Protein AF-A0A3E0KCK8-F1 (afdb_monomer)

Sequence (89 aa):
ADGDAAADAGAASGRDAWTGALRSLPGVHDVVAGFDEDETVVYTNDFEETIDALLKAGKAGRIRYRSLRVEASNLEDVFLTLTGRRLRE

Solvent-accessible surface area (backbone atoms only — not comparable to full-atom values): 5699 Å² total; per-residue (Å²): 143,85,87,71,83,74,64,57,70,59,50,51,63,51,47,55,57,51,51,53,54,52,54,69,33,56,39,42,72,45,70,44,78,39,94,48,96,90,38,71,43,74,41,61,86,33,65,70,54,28,51,53,40,49,54,50,37,37,75,70,69,76,40,84,80,89,76,87,86,89,76,81,89,48,73,65,56,56,45,29,75,75,64,79,49,79,90,80,134

Foldseek 3Di:
DDDDPPPVVVLVVVVVVVLVVLCPAPQFPHWDADPDSPDIDTDGPDPVRSVVRVVVCVVVVVDPDPDDDDDDDDPQNVVCVVPVDGDDD

Radius of gyration: 15.23 Å; Cα contacts (8 Å, |Δi|>4): 61; chains: 1; bounding box: 46×32×33 Å

Secondary structure (DSSP, 8-state):
---STTSHHHHHHHHHHHHHHHHTSTTEEEEEE-SSTT-EEEEES-HHHHHHHHHHHHHTTS---S-----PPPHHHHHHHHHS-----

pLDDT: mean 72.35, std 16.04, range [34.12, 91.62]

Nearest PDB structures (foldseek):
  2m88-ass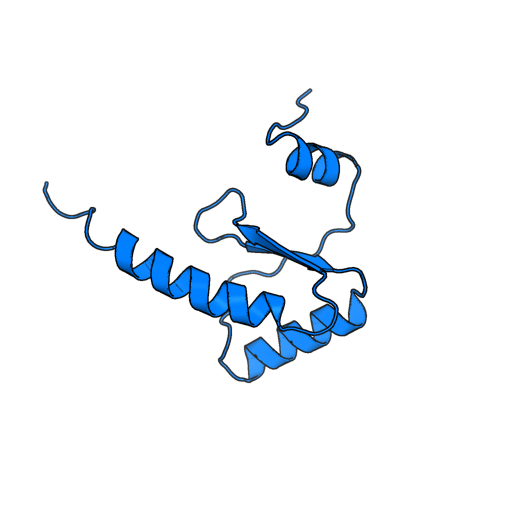embly1_A  TM=5.202E-01  e=1.985E+00  Saccharomyces cerevisiae

Structure (mmCIF, N/CA/C/O backbone):
data_AF-A0A3E0KCK8-F1
#
_entry.id   AF-A0A3E0KCK8-F1
#
loop_
_atom_site.group_PDB
_atom_site.id
_atom_site.type_symbol
_atom_site.label_atom_id
_atom_site.label_alt_id
_atom_site.label_comp_id
_atom_site.label_asym_id
_atom_site.label_entity_id
_atom_site.label_seq_id
_atom_site.pdbx_PDB_ins_code
_atom_site.Cartn_x
_atom_site.Cartn_y
_atom_site.Cartn_z
_atom_site.occupancy
_atom_site.B_iso_or_equiv
_atom_site.auth_seq_id
_atom_site.auth_comp_id
_atom_site.auth_asym_id
_atom_site.auth_atom_id
_atom_site.pdbx_PDB_model_num
ATOM 1 N N . ALA A 1 1 ? 37.107 -10.175 8.124 1.00 39.69 1 ALA A N 1
ATOM 2 C CA . ALA A 1 1 ? 35.830 -9.468 8.298 1.00 39.69 1 ALA A CA 1
ATOM 3 C C . ALA A 1 1 ? 34.805 -10.286 7.535 1.00 39.69 1 ALA A C 1
ATOM 5 O O . ALA A 1 1 ? 34.653 -10.096 6.341 1.00 39.69 1 ALA A O 1
ATOM 6 N N . ASP A 1 2 ? 34.249 -11.288 8.210 1.00 43.41 2 ASP A N 1
ATOM 7 C CA . ASP A 1 2 ? 33.248 -12.222 7.692 1.00 43.41 2 ASP A CA 1
ATOM 8 C C . ASP A 1 2 ? 32.037 -12.05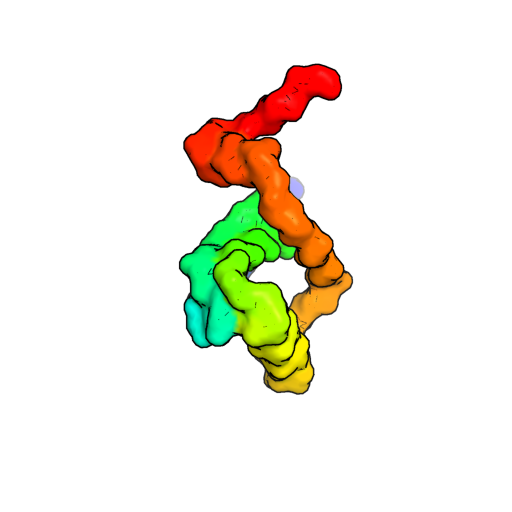9 8.602 1.00 43.41 2 ASP A C 1
ATOM 10 O O . ASP A 1 2 ? 32.111 -12.394 9.784 1.00 43.41 2 ASP A O 1
ATOM 14 N N . GLY A 1 3 ? 30.970 -11.448 8.100 1.00 43.97 3 GLY A N 1
ATOM 15 C CA . GLY A 1 3 ? 29.793 -11.178 8.920 1.00 43.97 3 GLY A CA 1
ATOM 16 C C . GLY A 1 3 ? 28.852 -10.156 8.308 1.00 43.97 3 GLY A C 1
ATOM 17 O O . GLY A 1 3 ? 28.593 -9.149 8.950 1.00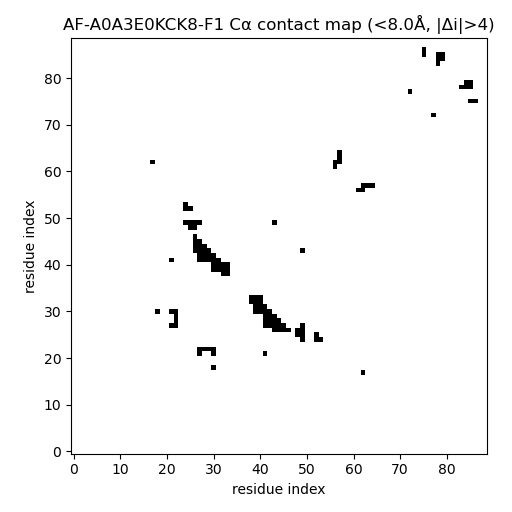 43.97 3 GLY A O 1
ATOM 18 N N . ASP A 1 4 ? 28.370 -10.401 7.086 1.00 44.59 4 ASP A N 1
ATOM 19 C CA . ASP A 1 4 ? 27.260 -9.604 6.524 1.00 44.59 4 ASP A CA 1
ATOM 20 C C . ASP A 1 4 ? 26.294 -10.394 5.613 1.00 44.59 4 ASP A C 1
ATOM 22 O O . ASP A 1 4 ? 25.201 -9.946 5.304 1.00 44.59 4 ASP A O 1
ATOM 26 N N . ALA A 1 5 ? 26.612 -11.638 5.235 1.00 42.50 5 ALA A N 1
ATOM 27 C CA . ALA A 1 5 ? 25.764 -12.408 4.313 1.00 42.50 5 ALA A CA 1
ATOM 28 C C . ALA A 1 5 ? 24.536 -13.090 4.965 1.00 42.50 5 ALA A C 1
ATOM 30 O O . ALA A 1 5 ? 23.719 -13.680 4.264 1.00 42.50 5 ALA A O 1
ATOM 31 N N . ALA A 1 6 ? 24.397 -13.057 6.298 1.00 38.25 6 ALA A N 1
ATOM 32 C CA . ALA A 1 6 ? 23.342 -13.792 7.012 1.00 38.25 6 ALA A CA 1
ATOM 33 C C . ALA A 1 6 ? 22.085 -12.958 7.336 1.00 38.25 6 ALA A C 1
ATOM 35 O O . ALA A 1 6 ? 21.042 -13.540 7.632 1.00 38.25 6 ALA A O 1
ATOM 36 N N . ALA A 1 7 ? 22.155 -11.621 7.282 1.00 45.66 7 ALA A N 1
ATOM 37 C CA . ALA A 1 7 ? 21.019 -10.745 7.600 1.00 45.66 7 ALA A CA 1
ATOM 38 C C . ALA A 1 7 ? 20.008 -10.615 6.440 1.00 45.66 7 ALA A C 1
ATOM 40 O O . ALA A 1 7 ? 18.821 -10.382 6.673 1.00 45.66 7 ALA A O 1
ATOM 41 N N . ASP A 1 8 ? 20.458 -10.840 5.204 1.00 42.59 8 ASP A N 1
ATOM 42 C CA . ASP A 1 8 ? 19.695 -10.552 3.984 1.00 42.59 8 ASP A CA 1
ATOM 43 C C . ASP A 1 8 ? 18.558 -11.560 3.711 1.00 42.59 8 ASP A C 1
ATOM 45 O O . ASP A 1 8 ? 17.425 -11.199 3.382 1.00 42.59 8 ASP A O 1
ATOM 49 N N . ALA A 1 9 ? 18.804 -12.848 3.976 1.00 43.38 9 ALA A N 1
ATOM 50 C CA . ALA A 1 9 ? 17.828 -13.915 3.729 1.00 43.38 9 ALA A CA 1
ATOM 51 C C . ALA A 1 9 ? 16.591 -13.845 4.653 1.00 43.38 9 ALA A C 1
ATOM 53 O O . ALA A 1 9 ? 15.500 -14.273 4.271 1.00 43.38 9 ALA A O 1
ATOM 54 N N . GLY A 1 10 ? 16.740 -13.284 5.861 1.00 34.12 10 GLY A N 1
ATOM 55 C CA . GLY A 1 10 ? 15.632 -13.075 6.802 1.00 34.12 10 GLY A CA 1
ATOM 56 C C . GLY A 1 10 ? 14.750 -11.874 6.443 1.00 34.12 10 GLY A C 1
ATOM 57 O O . GLY A 1 10 ? 13.537 -11.914 6.656 1.00 34.12 10 GLY A O 1
ATOM 58 N N . ALA A 1 11 ? 15.337 -10.830 5.848 1.00 47.59 11 ALA A N 1
ATOM 59 C CA . ALA A 1 11 ? 14.625 -9.628 5.417 1.00 47.59 11 ALA A CA 1
ATOM 60 C C . ALA A 1 11 ? 13.742 -9.885 4.186 1.00 47.59 11 ALA A C 1
ATOM 62 O O . ALA A 1 11 ? 12.634 -9.356 4.111 1.00 47.59 11 ALA A O 1
ATOM 63 N N . ALA A 1 12 ? 14.182 -10.738 3.255 1.00 49.50 12 ALA A N 1
ATOM 64 C CA . ALA A 1 12 ? 13.389 -11.136 2.088 1.00 49.50 12 ALA A CA 1
ATOM 65 C C . ALA A 1 12 ? 12.095 -11.880 2.479 1.00 49.50 12 ALA A C 1
ATOM 67 O O . ALA A 1 12 ? 11.009 -11.481 2.066 1.00 49.50 12 ALA A O 1
ATOM 68 N N . SER A 1 13 ? 12.179 -12.878 3.372 1.00 52.25 13 SER A N 1
ATOM 69 C CA . SER A 1 13 ? 10.991 -13.616 3.841 1.00 52.25 13 SER A CA 1
ATOM 70 C C . SER A 1 13 ? 10.031 -12.745 4.658 1.00 52.25 13 SER A C 1
ATOM 72 O O . SER A 1 13 ? 8.824 -12.995 4.655 1.00 52.25 13 SER A O 1
ATOM 74 N N . GLY A 1 14 ? 10.560 -11.748 5.375 1.00 58.84 14 GLY A N 1
ATOM 75 C CA . GLY A 1 14 ? 9.755 -10.740 6.054 1.00 58.84 14 GLY A CA 1
ATOM 76 C C . GLY A 1 14 ? 9.025 -9.849 5.053 1.00 58.84 14 GLY A C 1
ATOM 77 O O . GLY A 1 14 ? 7.809 -9.716 5.162 1.00 58.84 14 GLY A O 1
ATOM 78 N N . ARG A 1 15 ? 9.755 -9.301 4.067 1.00 63.88 15 ARG A N 1
ATOM 79 C CA . ARG A 1 15 ? 9.233 -8.446 2.985 1.00 63.88 15 ARG A CA 1
ATOM 80 C C . ARG A 1 15 ? 8.052 -9.064 2.264 1.00 63.88 15 ARG A C 1
ATOM 82 O O . ARG A 1 15 ? 6.968 -8.490 2.313 1.00 63.88 15 ARG A O 1
ATOM 89 N N . ASP A 1 16 ? 8.206 -10.270 1.738 1.00 66.94 16 ASP A N 1
ATOM 90 C CA . ASP A 1 16 ? 7.150 -10.925 0.962 1.00 66.94 16 ASP A CA 1
ATOM 91 C C . ASP A 1 16 ? 5.845 -11.102 1.761 1.00 66.94 16 ASP A C 1
ATOM 93 O O . ASP A 1 16 ? 4.742 -10.911 1.237 1.00 66.94 16 ASP A O 1
ATOM 97 N N . ALA A 1 17 ? 5.959 -11.409 3.059 1.00 68.81 17 ALA A N 1
ATOM 98 C CA . ALA A 1 17 ? 4.812 -11.631 3.932 1.00 68.81 17 ALA A CA 1
ATOM 99 C C . ALA A 1 17 ? 3.981 -10.355 4.160 1.00 68.81 17 ALA A C 1
ATOM 101 O O . ALA A 1 17 ? 2.748 -10.411 4.128 1.00 68.81 17 ALA A O 1
ATOM 102 N N . TRP A 1 18 ? 4.619 -9.196 4.361 1.00 74.06 18 TRP A N 1
ATOM 103 C CA . TRP A 1 18 ? 3.879 -7.940 4.518 1.00 74.06 18 TRP A CA 1
ATOM 104 C C . TRP A 1 18 ? 3.544 -7.270 3.183 1.00 74.06 18 TRP A C 1
ATOM 106 O O . TRP A 1 18 ? 2.518 -6.597 3.112 1.00 74.06 18 TRP A O 1
ATOM 116 N N . THR A 1 19 ? 4.297 -7.521 2.106 1.00 79.62 19 THR A N 1
ATOM 117 C CA . THR A 1 19 ? 3.896 -7.155 0.737 1.00 79.62 19 THR A CA 1
ATOM 118 C C . THR A 1 19 ? 2.569 -7.819 0.370 1.00 79.62 19 THR A C 1
ATOM 120 O O . THR A 1 19 ? 1.664 -7.150 -0.130 1.00 79.62 19 THR A O 1
ATOM 123 N N . GLY A 1 20 ? 2.399 -9.107 0.686 1.00 80.69 20 GLY A N 1
ATOM 124 C CA . GLY A 1 20 ? 1.116 -9.800 0.533 1.00 80.69 20 GLY A CA 1
ATOM 125 C C . GLY A 1 20 ? 0.003 -9.175 1.380 1.00 80.69 20 GLY A C 1
ATOM 126 O O . GLY A 1 20 ? -1.111 -8.977 0.896 1.00 80.69 20 GLY A O 1
ATOM 127 N N . ALA A 1 21 ? 0.312 -8.791 2.623 1.00 81.44 21 ALA A N 1
ATOM 128 C CA . ALA A 1 21 ? -0.650 -8.121 3.495 1.00 81.44 21 ALA A CA 1
ATOM 129 C C . ALA A 1 21 ? -1.076 -6.747 2.945 1.00 81.44 21 ALA A C 1
ATOM 131 O O . ALA A 1 21 ? -2.263 -6.432 2.972 1.00 81.44 21 ALA A O 1
ATOM 132 N N . LEU A 1 22 ? -0.147 -5.962 2.392 1.00 85.06 22 LEU A N 1
ATOM 133 C CA . LEU A 1 22 ? -0.436 -4.671 1.762 1.00 85.06 22 LEU A CA 1
ATOM 134 C C . LEU A 1 22 ? -1.293 -4.823 0.507 1.00 85.06 22 LEU A C 1
ATOM 136 O O . LEU A 1 22 ? -2.265 -4.093 0.354 1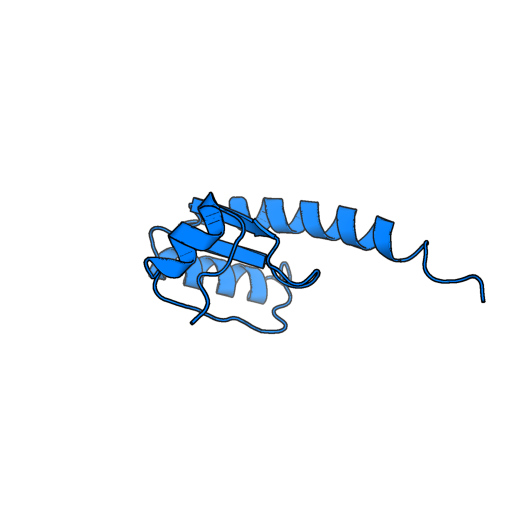.00 85.06 22 LEU A O 1
ATOM 140 N N . ARG A 1 23 ? -0.990 -5.809 -0.349 1.00 86.56 23 ARG A N 1
ATOM 141 C CA . ARG A 1 23 ? -1.798 -6.120 -1.543 1.00 86.56 23 ARG A CA 1
ATOM 142 C C . ARG A 1 23 ? -3.232 -6.522 -1.199 1.00 86.56 23 ARG A C 1
ATOM 144 O O . ARG A 1 23 ? -4.118 -6.375 -2.028 1.00 86.56 23 ARG A O 1
ATOM 151 N N . SER A 1 24 ? -3.460 -7.045 0.006 1.00 86.12 24 SER A N 1
ATOM 152 C CA . SER A 1 24 ? -4.795 -7.421 0.481 1.00 86.12 24 SER A CA 1
ATOM 153 C C . SER A 1 24 ? -5.608 -6.255 1.059 1.00 86.12 24 SER A C 1
ATOM 155 O O . SER A 1 24 ? -6.774 -6.450 1.405 1.00 86.12 24 SER A O 1
ATOM 157 N N . LEU A 1 25 ? -5.011 -5.065 1.209 1.00 86.19 25 LEU A N 1
ATOM 158 C CA . LEU A 1 25 ? -5.713 -3.915 1.769 1.00 86.19 25 LEU A CA 1
ATOM 159 C C . LEU A 1 25 ? -6.701 -3.323 0.748 1.00 86.19 25 LEU A C 1
ATOM 161 O O . LEU A 1 25 ? -6.372 -3.207 -0.432 1.00 86.19 25 LEU A O 1
ATOM 165 N N . PRO A 1 26 ? -7.898 -2.913 1.199 1.00 85.31 26 PRO A N 1
ATOM 166 C CA . PRO A 1 26 ? -8.853 -2.199 0.361 1.00 85.31 26 PRO A CA 1
ATOM 167 C C . PRO A 1 26 ? -8.241 -0.950 -0.291 1.00 85.31 26 PRO A C 1
ATOM 169 O O . PRO A 1 26 ? -7.414 -0.271 0.319 1.00 85.31 26 PRO A O 1
ATOM 172 N N . GLY A 1 27 ? -8.617 -0.688 -1.544 1.00 84.12 27 GLY A N 1
ATOM 173 C CA . GLY A 1 27 ? -8.107 0.419 -2.359 1.00 84.12 27 GLY A CA 1
ATOM 174 C C . GLY A 1 27 ? -6.691 0.236 -2.932 1.00 84.12 27 GLY A C 1
ATOM 175 O O . GLY A 1 27 ? -6.312 0.975 -3.844 1.00 84.12 27 GLY A O 1
ATOM 176 N N . VAL A 1 28 ? -5.921 -0.765 -2.484 1.00 89.00 28 VAL A N 1
ATOM 177 C CA . VAL A 1 28 ? -4.581 -1.044 -3.024 1.00 89.00 28 VAL A CA 1
ATOM 178 C C . VAL A 1 28 ? -4.679 -1.701 -4.398 1.00 89.00 28 VAL A C 1
ATOM 180 O O . VAL A 1 28 ? -5.220 -2.791 -4.560 1.00 89.00 28 VAL A O 1
ATOM 183 N N . HIS A 1 29 ? -4.116 -1.026 -5.395 1.00 85.88 29 HIS A N 1
ATOM 184 C CA . HIS A 1 29 ? -4.031 -1.495 -6.773 1.00 85.88 29 HIS A CA 1
ATOM 185 C C . HIS A 1 29 ? -2.743 -2.286 -7.021 1.00 85.88 29 HIS A C 1
ATOM 187 O O . HIS A 1 29 ? -2.774 -3.335 -7.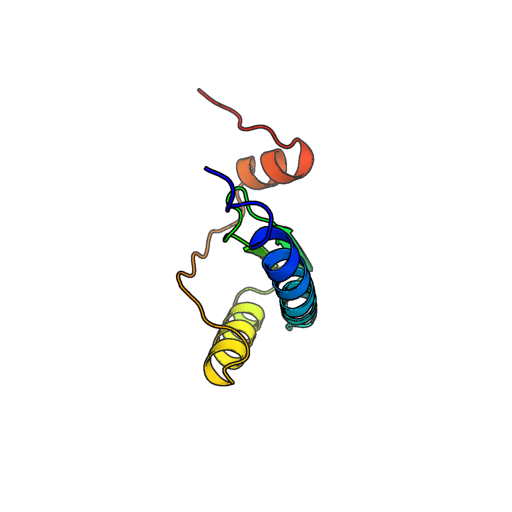662 1.00 85.88 29 HIS A O 1
ATOM 193 N N . ASP A 1 30 ? -1.607 -1.803 -6.511 1.00 85.44 30 ASP A N 1
ATOM 194 C CA . ASP A 1 30 ? -0.326 -2.490 -6.663 1.00 85.44 30 ASP A CA 1
ATOM 195 C C . ASP A 1 30 ? 0.643 -2.161 -5.522 1.00 85.44 30 ASP A C 1
ATOM 197 O O . ASP A 1 30 ? 0.502 -1.149 -4.836 1.00 85.44 30 ASP A O 1
ATOM 201 N N . VAL A 1 31 ? 1.624 -3.037 -5.308 1.00 88.25 31 VAL A N 1
ATOM 202 C CA . VAL A 1 31 ? 2.660 -2.881 -4.280 1.00 88.25 31 VAL A CA 1
ATOM 203 C C . VAL A 1 31 ? 4.003 -3.275 -4.867 1.00 88.25 31 VAL A C 1
ATOM 205 O O . VAL A 1 31 ? 4.215 -4.441 -5.207 1.00 88.25 31 VAL A O 1
ATOM 208 N N . VAL A 1 32 ? 4.926 -2.327 -4.952 1.00 84.50 32 VAL A N 1
ATOM 209 C CA . VAL A 1 32 ? 6.267 -2.553 -5.498 1.00 84.50 32 VAL A CA 1
ATOM 210 C C . VAL A 1 32 ? 7.327 -2.214 -4.459 1.00 84.50 32 VAL A C 1
ATOM 212 O O . VAL A 1 32 ? 7.108 -1.381 -3.575 1.00 84.50 32 VAL A O 1
ATOM 215 N N . ALA A 1 33 ? 8.482 -2.871 -4.559 1.00 80.69 33 ALA A N 1
ATOM 216 C CA . ALA A 1 33 ? 9.655 -2.448 -3.808 1.00 80.69 33 ALA A CA 1
ATOM 217 C C . ALA A 1 33 ? 10.035 -1.025 -4.244 1.00 80.69 33 ALA A C 1
ATOM 219 O O . ALA A 1 33 ? 9.996 -0.713 -5.437 1.00 80.69 33 ALA A O 1
ATOM 220 N N . GLY A 1 34 ? 10.345 -0.168 -3.272 1.00 74.94 34 GLY A N 1
ATOM 221 C CA . GLY A 1 34 ? 10.889 1.157 -3.542 1.00 74.94 34 GLY A CA 1
ATOM 222 C C . GLY A 1 34 ? 12.326 1.080 -4.050 1.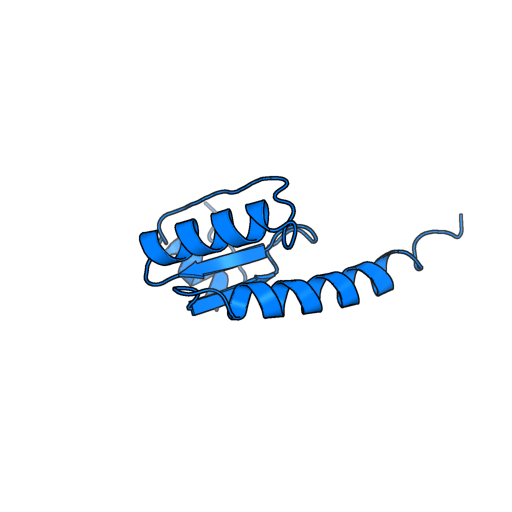00 74.94 34 GLY A C 1
ATOM 223 O O . GLY A 1 34 ? 12.861 0.001 -4.313 1.00 74.94 34 GLY A O 1
ATOM 224 N N . PHE A 1 35 ? 12.957 2.241 -4.203 1.00 68.12 35 PHE A N 1
ATOM 225 C CA . PHE A 1 35 ? 14.352 2.291 -4.650 1.00 68.12 35 PHE A CA 1
ATOM 226 C C . PHE A 1 35 ? 15.319 1.892 -3.534 1.00 68.12 35 PHE A C 1
ATOM 228 O O . PHE A 1 35 ? 16.370 1.317 -3.815 1.00 68.12 35 PHE A O 1
ATOM 235 N N . ASP A 1 36 ? 14.941 2.177 -2.289 1.00 72.81 36 ASP A N 1
ATOM 236 C CA . ASP A 1 36 ? 15.666 1.748 -1.102 1.00 72.81 36 ASP A CA 1
ATOM 237 C C . ASP A 1 36 ? 15.139 0.392 -0.604 1.00 72.81 36 ASP A C 1
ATOM 239 O O . ASP A 1 36 ? 13.952 0.082 -0.711 1.00 72.81 36 ASP A O 1
ATOM 243 N N . GLU A 1 37 ? 16.012 -0.417 0.000 1.00 69.88 37 GLU A N 1
ATOM 244 C CA . GLU A 1 37 ? 15.676 -1.771 0.475 1.00 69.88 37 GLU A CA 1
ATOM 245 C C . GLU A 1 37 ? 14.567 -1.790 1.542 1.00 69.88 37 GLU A C 1
ATOM 247 O O . GLU A 1 37 ? 13.827 -2.771 1.664 1.00 69.88 37 GLU A O 1
ATOM 252 N N . ASP A 1 38 ? 14.423 -0.689 2.277 1.00 76.00 38 ASP A N 1
ATOM 253 C CA . ASP A 1 38 ? 13.421 -0.500 3.327 1.00 76.00 38 ASP A CA 1
ATOM 254 C C . ASP A 1 38 ? 12.175 0.264 2.844 1.00 76.00 38 ASP A C 1
ATOM 256 O O . ASP A 1 38 ? 11.281 0.568 3.640 1.00 76.00 38 ASP A O 1
ATOM 260 N N . GLU A 1 39 ? 12.108 0.613 1.558 1.00 79.94 39 GLU A N 1
ATOM 261 C CA . GLU A 1 39 ? 11.004 1.371 0.984 1.00 79.94 39 GLU A CA 1
ATOM 262 C C . GLU A 1 39 ? 10.013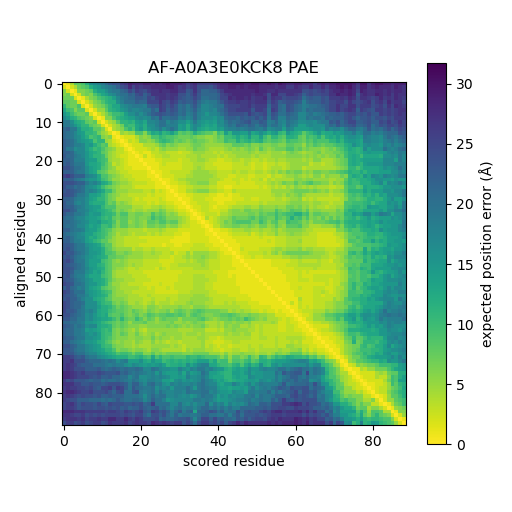 0.447 0.269 1.00 79.94 39 GLU A C 1
ATOM 264 O O . GLU A 1 39 ? 10.358 -0.531 -0.396 1.00 79.94 39 GLU A O 1
ATOM 269 N N . THR A 1 40 ? 8.726 0.749 0.402 1.00 84.62 40 THR A N 1
ATOM 270 C CA . THR A 1 40 ? 7.674 0.067 -0.351 1.00 84.62 40 THR A CA 1
ATOM 271 C C . THR A 1 40 ? 6.651 1.073 -0.810 1.00 84.62 40 THR A C 1
ATOM 273 O O . THR A 1 40 ? 6.149 1.878 -0.026 1.00 84.62 40 THR A O 1
ATOM 276 N N . VAL A 1 41 ? 6.354 1.001 -2.101 1.00 86.88 41 VAL A N 1
ATOM 277 C CA . VAL A 1 41 ? 5.444 1.906 -2.782 1.00 86.88 41 VAL A CA 1
ATOM 278 C C . VAL A 1 41 ? 4.126 1.180 -2.982 1.00 86.88 41 VAL A C 1
ATOM 280 O O . VAL A 1 41 ? 4.078 0.070 -3.513 1.00 86.88 41 VAL A O 1
ATOM 283 N N . VAL A 1 42 ? 3.052 1.818 -2.531 1.00 87.50 42 VAL A N 1
ATOM 284 C CA . VAL A 1 42 ? 1.684 1.326 -2.668 1.00 87.50 42 VAL A CA 1
ATOM 285 C C . VAL A 1 42 ? 0.962 2.236 -3.647 1.00 87.50 42 VAL A C 1
ATOM 287 O O . VAL A 1 42 ? 0.815 3.430 -3.396 1.00 87.50 42 VAL A O 1
ATOM 290 N N . TYR A 1 43 ? 0.500 1.667 -4.753 1.00 87.44 43 TYR A N 1
ATOM 291 C CA . TYR A 1 43 ? -0.368 2.351 -5.697 1.00 87.44 43 TYR A CA 1
ATOM 292 C C . TYR A 1 43 ? -1.817 2.107 -5.312 1.00 87.44 43 TYR A C 1
ATOM 294 O O . TYR A 1 43 ? -2.212 0.981 -5.004 1.00 87.44 43 TYR A O 1
ATOM 302 N N . THR A 1 44 ? -2.613 3.164 -5.354 1.00 88.38 44 THR A N 1
ATOM 303 C CA . THR A 1 44 ? -4.026 3.133 -4.999 1.00 88.38 44 THR A CA 1
ATOM 304 C C . THR A 1 44 ? -4.851 3.906 -6.014 1.00 88.38 44 THR A C 1
ATOM 306 O O . THR A 1 44 ? -4.400 4.922 -6.540 1.00 88.38 44 THR A O 1
ATOM 309 N N . ASN A 1 45 ? -6.063 3.416 -6.266 1.00 84.56 45 ASN A N 1
ATOM 310 C CA . ASN A 1 45 ? -7.081 4.128 -7.039 1.00 84.56 45 ASN A CA 1
ATOM 311 C C . ASN A 1 45 ? -8.131 4.797 -6.131 1.00 84.56 45 ASN A C 1
ATOM 313 O O . ASN A 1 45 ? -8.939 5.581 -6.622 1.00 84.56 45 ASN A O 1
ATOM 317 N N . ASP A 1 46 ? -8.113 4.496 -4.828 1.00 87.50 46 ASP A N 1
ATOM 318 C CA . ASP A 1 46 ? -8.979 5.085 -3.805 1.00 87.50 46 ASP A CA 1
ATOM 319 C C . ASP A 1 46 ? -8.140 5.444 -2.571 1.00 87.50 46 ASP A C 1
ATOM 321 O O . ASP A 1 46 ? -7.831 4.615 -1.703 1.00 87.50 46 ASP A O 1
ATOM 325 N N . PHE A 1 47 ? -7.727 6.709 -2.534 1.00 85.06 47 PHE A N 1
ATOM 326 C CA . PHE A 1 47 ? -6.853 7.239 -1.497 1.00 85.06 47 PHE A CA 1
ATOM 327 C C . PHE A 1 47 ? -7.474 7.149 -0.098 1.00 85.06 47 PHE A C 1
ATOM 329 O O . PHE A 1 47 ? -6.787 6.749 0.846 1.00 85.06 47 PHE A O 1
ATOM 336 N N . GLU A 1 48 ? -8.752 7.514 0.044 1.00 89.44 48 GLU A N 1
ATOM 337 C CA . GLU A 1 48 ? -9.411 7.567 1.351 1.00 89.44 48 GLU A CA 1
ATOM 338 C C . GLU A 1 48 ? -9.534 6.165 1.951 1.00 89.44 48 GLU A C 1
ATOM 340 O O . GLU A 1 48 ? -9.159 5.951 3.109 1.00 89.44 48 GLU A O 1
ATOM 345 N N . GLU A 1 49 ? -9.968 5.194 1.144 1.00 89.25 49 GLU A N 1
ATOM 346 C CA . GLU A 1 49 ? -10.104 3.803 1.572 1.00 89.25 49 GLU A CA 1
ATOM 347 C C . GLU A 1 49 ? -8.741 3.188 1.940 1.00 89.25 49 GLU A C 1
ATOM 349 O O . GLU A 1 49 ? -8.595 2.517 2.968 1.00 89.25 49 GLU A O 1
ATOM 354 N N . THR A 1 50 ? -7.711 3.486 1.145 1.00 89.81 50 THR A N 1
ATOM 355 C CA . THR A 1 50 ? -6.367 2.925 1.339 1.00 89.81 50 THR A CA 1
ATOM 356 C C . THR A 1 50 ? -5.697 3.457 2.599 1.00 89.81 50 THR A C 1
ATOM 358 O O . THR A 1 50 ? -5.100 2.689 3.359 1.00 89.81 50 THR A O 1
ATOM 361 N N . ILE A 1 51 ? -5.792 4.763 2.864 1.00 90.06 51 ILE A N 1
ATOM 362 C CA . ILE A 1 51 ? -5.210 5.346 4.077 1.00 90.06 51 ILE A CA 1
ATOM 363 C C . ILE A 1 51 ? -5.904 4.824 5.332 1.00 90.06 51 ILE A C 1
ATOM 365 O O . ILE A 1 51 ? -5.218 4.492 6.301 1.00 90.06 51 ILE A O 1
ATOM 369 N N . ASP A 1 52 ? -7.231 4.689 5.328 1.00 91.62 52 ASP A N 1
ATOM 370 C CA . ASP A 1 52 ? -7.949 4.111 6.467 1.00 91.62 52 ASP A CA 1
ATOM 371 C C . ASP A 1 52 ? -7.516 2.654 6.725 1.00 91.62 52 ASP A C 1
ATOM 373 O O . ASP A 1 52 ? -7.219 2.273 7.865 1.00 91.62 52 ASP A O 1
ATOM 377 N N . ALA A 1 53 ? -7.374 1.851 5.666 1.00 89.25 53 ALA A N 1
ATOM 378 C CA . ALA A 1 53 ? -6.887 0.477 5.754 1.00 89.25 53 ALA A CA 1
ATOM 379 C C . ALA A 1 53 ? -5.448 0.382 6.299 1.00 89.25 53 ALA A C 1
ATOM 381 O O . ALA A 1 53 ? -5.176 -0.435 7.187 1.00 89.25 53 ALA A O 1
ATOM 382 N N . LEU A 1 54 ? -4.539 1.243 5.830 1.00 87.88 54 LEU A N 1
ATOM 383 C CA . LEU A 1 54 ? -3.159 1.323 6.322 1.00 87.88 54 LEU A CA 1
ATOM 384 C C . LEU A 1 54 ? -3.124 1.707 7.808 1.00 87.88 54 LEU A C 1
ATOM 386 O O . LEU A 1 54 ? -2.521 1.016 8.632 1.00 87.88 54 LEU A O 1
ATOM 390 N N . LEU A 1 55 ? -3.844 2.754 8.207 1.00 89.06 55 LEU A N 1
ATOM 391 C CA . LEU A 1 55 ? -3.891 3.173 9.609 1.00 89.06 55 LEU A CA 1
ATOM 392 C C . LEU A 1 55 ? -4.449 2.070 10.522 1.00 89.06 55 LEU A C 1
ATOM 394 O O . LEU A 1 55 ? -3.9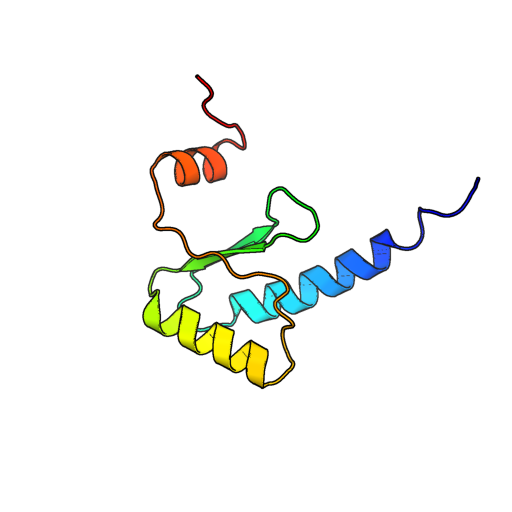31 1.857 11.624 1.00 89.06 55 LEU A O 1
ATOM 398 N N . LYS A 1 56 ? -5.465 1.326 10.069 1.00 89.50 56 LYS A N 1
ATOM 399 C CA . LYS A 1 56 ? -5.999 0.154 10.783 1.00 89.50 56 LYS A CA 1
ATOM 400 C C . LYS A 1 56 ? -4.970 -0.971 10.896 1.00 89.50 56 LYS A C 1
ATOM 402 O O . LYS A 1 56 ? -4.833 -1.547 11.977 1.00 89.50 56 LYS A O 1
ATOM 407 N N . ALA A 1 57 ? -4.219 -1.259 9.833 1.00 86.00 57 ALA A N 1
ATOM 408 C CA . ALA A 1 57 ? -3.155 -2.263 9.851 1.00 86.00 57 ALA A CA 1
ATOM 409 C C . ALA A 1 57 ? -2.032 -1.894 10.837 1.00 86.00 57 ALA A C 1
ATOM 411 O O . ALA A 1 57 ? -1.567 -2.753 11.594 1.00 86.00 57 ALA A O 1
ATOM 412 N N . GLY A 1 58 ? -1.668 -0.610 10.900 1.00 86.44 58 GLY A N 1
ATOM 413 C CA . GLY A 1 58 ? -0.733 -0.084 11.894 1.00 86.44 58 GLY A CA 1
ATOM 414 C C . GLY A 1 58 ? -1.234 -0.235 13.327 1.00 86.44 58 GLY A C 1
ATOM 415 O O . GLY A 1 58 ? -0.531 -0.765 14.186 1.00 86.44 58 GLY A O 1
ATOM 416 N N . LYS A 1 59 ? -2.485 0.166 13.588 1.00 85.06 59 LYS A N 1
ATOM 417 C CA . LYS A 1 59 ? -3.115 0.031 14.915 1.00 85.06 59 LYS A CA 1
ATOM 418 C C . LYS A 1 59 ? -3.221 -1.420 15.380 1.00 85.06 59 LYS A C 1
ATOM 420 O O . LYS A 1 59 ? -3.066 -1.687 16.566 1.00 85.06 59 LYS A O 1
ATOM 425 N N . ALA A 1 60 ? -3.459 -2.352 14.459 1.00 84.44 60 ALA A N 1
ATOM 426 C CA . ALA A 1 60 ? -3.508 -3.783 14.749 1.00 84.44 60 ALA A CA 1
ATOM 427 C C . ALA A 1 60 ? -2.121 -4.402 15.024 1.00 84.44 60 ALA A C 1
ATOM 429 O O . ALA A 1 60 ? -2.034 -5.605 15.259 1.00 84.44 60 ALA A O 1
ATOM 430 N N . GLY A 1 61 ? -1.038 -3.616 14.951 1.00 82.19 61 GLY A N 1
ATOM 431 C CA . GLY A 1 61 ? 0.334 -4.094 15.124 1.00 82.19 61 GLY A CA 1
ATOM 432 C C . GLY A 1 61 ? 0.830 -4.971 13.972 1.00 82.19 61 GLY A C 1
ATOM 433 O O . GLY A 1 61 ? 1.868 -5.611 14.101 1.00 82.19 61 GLY A O 1
ATOM 434 N N . ARG A 1 62 ? 0.096 -5.012 12.852 1.00 76.81 62 ARG A N 1
ATOM 435 C CA . ARG A 1 62 ? 0.453 -5.809 11.668 1.00 76.81 62 ARG A CA 1
ATOM 436 C C . ARG A 1 62 ? 1.536 -5.141 10.833 1.00 76.81 62 ARG A C 1
ATOM 438 O O . ARG A 1 62 ? 2.276 -5.830 10.143 1.00 76.81 62 ARG A O 1
ATOM 445 N N . ILE A 1 63 ? 1.615 -3.813 10.895 1.00 79.81 63 ILE A N 1
ATOM 446 C CA . ILE A 1 63 ? 2.607 -3.010 10.183 1.00 79.81 63 ILE A CA 1
ATOM 447 C C . ILE A 1 63 ? 3.163 -1.971 11.152 1.00 79.81 63 ILE A C 1
ATOM 449 O O . ILE A 1 63 ? 2.414 -1.327 11.885 1.00 79.81 63 ILE A O 1
ATOM 453 N N . ARG A 1 64 ? 4.484 -1.789 11.158 1.00 82.06 64 ARG A N 1
ATOM 454 C CA . ARG A 1 64 ? 5.134 -0.725 11.923 1.00 82.06 64 ARG A CA 1
ATOM 455 C C . ARG A 1 64 ? 5.694 0.311 10.961 1.00 82.06 64 ARG A C 1
ATOM 457 O O . ARG A 1 64 ? 6.737 0.094 10.357 1.00 82.06 64 ARG A O 1
ATOM 464 N N . TYR A 1 65 ? 5.004 1.438 10.834 1.00 82.19 65 TYR A N 1
ATOM 465 C CA . TYR A 1 65 ? 5.448 2.529 9.971 1.00 82.19 65 TYR A CA 1
ATOM 466 C C . TYR A 1 65 ? 6.645 3.251 10.591 1.00 82.19 65 TYR A C 1
ATOM 468 O O . TYR A 1 65 ? 6.557 3.758 11.710 1.00 82.19 65 TYR A O 1
ATOM 476 N N . ARG A 1 66 ? 7.761 3.306 9.857 1.00 83.75 66 ARG A N 1
ATOM 477 C CA . ARG A 1 66 ? 8.893 4.187 10.183 1.00 83.75 66 ARG A CA 1
ATOM 478 C C . ARG A 1 66 ? 8.650 5.599 9.652 1.00 83.75 66 ARG A C 1
ATOM 480 O O . ARG A 1 66 ? 8.891 6.575 10.353 1.00 83.75 66 ARG A O 1
ATOM 487 N N . SER A 1 67 ? 8.140 5.681 8.431 1.00 81.56 67 SER A N 1
ATOM 488 C CA . SER A 1 67 ? 7.696 6.892 7.751 1.00 81.56 67 SER A CA 1
ATOM 489 C C . SER A 1 67 ? 6.544 6.522 6.814 1.00 81.56 67 SER A C 1
ATOM 491 O O . SER A 1 67 ? 6.436 5.378 6.375 1.00 81.56 67 SER A O 1
ATOM 493 N N . LEU A 1 68 ? 5.662 7.479 6.539 1.00 84.50 68 LEU A N 1
ATOM 494 C CA . LEU A 1 68 ? 4.611 7.355 5.533 1.00 84.50 68 LEU A CA 1
ATOM 495 C C . LEU A 1 68 ? 4.618 8.643 4.714 1.00 84.50 68 LEU A C 1
ATOM 497 O O . LEU A 1 68 ? 4.512 9.731 5.283 1.00 84.50 68 LEU A O 1
ATOM 501 N N . ARG A 1 69 ? 4.766 8.517 3.397 1.00 83.94 69 ARG A N 1
ATOM 502 C CA . ARG A 1 69 ? 4.713 9.628 2.447 1.00 83.94 69 ARG A CA 1
ATOM 503 C C . ARG A 1 69 ? 3.585 9.353 1.464 1.00 83.94 69 ARG A C 1
ATOM 505 O O . ARG A 1 69 ? 3.455 8.236 0.978 1.00 83.94 69 ARG A O 1
ATOM 512 N N . VAL A 1 70 ? 2.766 10.366 1.213 1.00 84.06 70 VAL A N 1
ATOM 513 C CA . VAL A 1 70 ? 1.671 10.313 0.245 1.00 84.06 70 VAL A CA 1
ATOM 514 C C . VAL A 1 70 ? 1.964 11.352 -0.814 1.00 84.06 70 VAL A C 1
ATOM 516 O O . VAL A 1 70 ? 2.140 12.524 -0.484 1.00 84.06 70 VAL A O 1
ATOM 519 N N . GLU A 1 71 ? 1.990 10.925 -2.069 1.00 79.50 71 GLU A N 1
ATOM 520 C CA . GLU A 1 71 ? 2.201 11.808 -3.210 1.00 79.50 71 GLU A CA 1
ATOM 521 C C . GLU A 1 71 ? 1.120 11.557 -4.256 1.00 79.50 71 GLU A C 1
ATOM 523 O O . GLU A 1 71 ? 0.683 10.423 -4.454 1.00 79.50 71 GLU A O 1
ATOM 528 N N . ALA A 1 72 ? 0.664 12.624 -4.911 1.00 72.88 72 ALA A N 1
ATOM 529 C CA . ALA A 1 72 ? -0.175 12.483 -6.091 1.00 72.88 72 ALA A CA 1
ATOM 530 C C . ALA A 1 72 ? 0.697 11.966 -7.238 1.00 72.88 72 ALA A C 1
ATOM 532 O O . ALA A 1 72 ? 1.771 12.521 -7.474 1.00 72.88 72 ALA A O 1
ATOM 533 N N . SER A 1 73 ? 0.232 10.939 -7.954 1.00 64.88 73 SER A N 1
ATOM 534 C CA . SER A 1 73 ? 0.964 10.402 -9.101 1.00 64.88 73 SER A CA 1
ATOM 535 C C . SER A 1 73 ? 1.232 11.507 -10.117 1.00 64.88 73 SER A C 1
ATOM 537 O O . SER A 1 73 ? 0.301 12.132 -10.630 1.00 64.88 73 SER A O 1
ATOM 539 N N . ASN A 1 74 ? 2.505 11.742 -10.414 1.00 65.56 74 ASN A N 1
ATOM 540 C CA . ASN A 1 74 ? 2.914 12.616 -11.503 1.00 65.56 74 ASN A CA 1
ATOM 541 C C . ASN A 1 74 ? 3.353 11.770 -12.723 1.00 65.56 74 ASN A C 1
ATOM 543 O O . ASN A 1 74 ? 3.516 10.550 -12.646 1.00 65.56 74 ASN A O 1
ATOM 547 N N . LEU A 1 75 ? 3.506 12.408 -13.887 1.00 64.50 75 LEU A N 1
ATOM 548 C CA . LEU A 1 75 ? 3.937 11.726 -15.118 1.00 64.50 75 LEU A CA 1
ATOM 549 C C . LEU A 1 75 ? 5.356 11.139 -15.012 1.00 64.50 75 LEU A C 1
ATOM 551 O O . LEU A 1 75 ? 5.664 10.166 -15.698 1.00 64.50 75 LEU A O 1
ATOM 555 N N . GLU A 1 76 ? 6.205 11.715 -14.164 1.00 65.19 76 GLU A N 1
ATOM 556 C CA . GLU A 1 76 ? 7.571 11.254 -13.918 1.00 65.19 76 GLU A CA 1
ATOM 557 C C . GLU A 1 76 ? 7.581 9.930 -13.137 1.00 65.19 76 GLU A C 1
ATOM 559 O O . GLU A 1 76 ? 8.356 9.037 -13.474 1.00 65.19 76 GLU A O 1
ATOM 564 N N . ASP A 1 77 ? 6.654 9.741 -12.196 1.00 59.72 77 ASP A N 1
ATOM 565 C CA . ASP A 1 77 ? 6.483 8.503 -11.432 1.00 59.72 77 ASP A CA 1
ATOM 566 C C . ASP A 1 77 ? 6.034 7.352 -12.338 1.00 59.72 77 ASP A C 1
ATOM 568 O O . ASP A 1 77 ? 6.5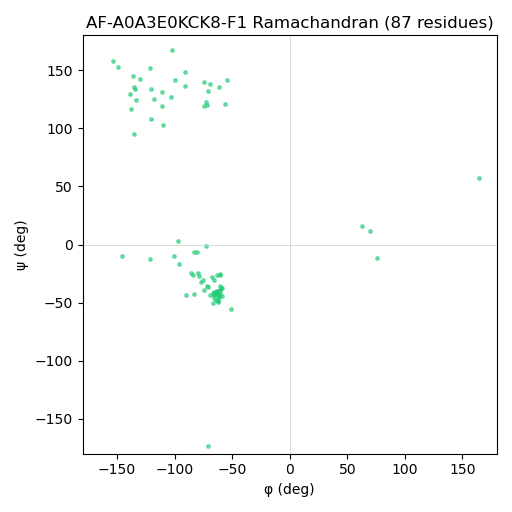84 6.257 -12.266 1.00 59.72 77 ASP A O 1
ATOM 572 N N . VAL A 1 78 ? 5.095 7.600 -13.260 1.00 62.00 78 VAL A N 1
ATOM 573 C CA . VAL A 1 78 ? 4.670 6.601 -14.261 1.00 62.00 78 VAL A CA 1
ATOM 574 C C . VAL A 1 78 ? 5.822 6.253 -15.203 1.00 62.00 78 VAL A C 1
ATOM 576 O O . VAL A 1 78 ? 6.032 5.085 -15.544 1.00 62.00 78 VAL A O 1
ATOM 579 N N . PHE A 1 79 ? 6.593 7.260 -15.617 1.00 55.75 79 PHE A N 1
ATOM 580 C CA . PHE A 1 79 ? 7.763 7.057 -16.462 1.00 55.75 79 PHE A CA 1
ATOM 581 C C . PHE A 1 79 ? 8.830 6.217 -15.747 1.00 55.75 79 PHE A C 1
ATOM 583 O O . PHE A 1 79 ? 9.412 5.311 -16.350 1.00 55.75 79 PHE A O 1
ATOM 590 N N . LEU A 1 80 ? 9.040 6.457 -14.452 1.00 62.66 80 LEU A N 1
ATOM 591 C CA . LEU A 1 80 ? 9.935 5.683 -13.599 1.00 62.66 80 LEU A CA 1
ATOM 592 C C . LEU A 1 80 ? 9.477 4.231 -13.446 1.00 62.66 80 LEU A C 1
ATOM 594 O O . LEU A 1 80 ? 10.286 3.331 -13.671 1.00 62.66 80 LEU A O 1
ATOM 598 N N . THR A 1 81 ? 8.196 3.990 -13.153 1.00 60.09 81 THR A N 1
ATOM 599 C CA . THR A 1 81 ? 7.627 2.635 -13.038 1.00 60.09 81 THR A CA 1
ATOM 600 C C . THR A 1 81 ? 7.777 1.837 -14.334 1.00 60.09 81 THR A C 1
ATOM 602 O O . THR A 1 81 ? 8.052 0.640 -14.294 1.00 60.09 81 THR A O 1
ATOM 605 N N . LEU A 1 82 ? 7.631 2.485 -15.496 1.00 57.84 82 LEU A N 1
ATOM 606 C CA . LEU A 1 82 ? 7.689 1.813 -16.798 1.00 57.84 82 LEU A CA 1
ATOM 607 C C . LEU A 1 82 ? 9.108 1.613 -17.343 1.00 57.84 82 LEU A C 1
ATOM 609 O O . LEU A 1 82 ? 9.325 0.709 -18.150 1.00 57.84 82 LEU A O 1
ATOM 613 N N . THR A 1 83 ? 10.071 2.454 -16.961 1.00 62.62 83 THR A N 1
ATOM 614 C CA . THR A 1 83 ? 11.397 2.473 -17.610 1.00 62.62 83 THR A CA 1
ATOM 615 C C . THR A 1 83 ? 12.569 2.218 -16.666 1.00 62.62 83 THR A C 1
ATOM 617 O O . THR A 1 83 ? 13.686 1.984 -17.142 1.00 62.62 83 THR A O 1
ATOM 620 N N . GLY A 1 84 ? 12.342 2.264 -15.349 1.00 59.41 84 GLY A N 1
ATOM 621 C CA . GLY A 1 84 ? 13.374 2.110 -14.322 1.00 59.41 84 GLY A CA 1
ATOM 622 C C . GLY A 1 84 ? 14.447 3.204 -14.349 1.00 59.41 84 GLY A C 1
ATOM 623 O O . GLY A 1 84 ? 15.534 3.008 -13.806 1.00 59.41 84 GLY A O 1
ATOM 624 N N . ARG A 1 85 ? 14.204 4.337 -15.025 1.00 55.12 85 ARG A N 1
ATOM 625 C CA . ARG A 1 85 ? 15.188 5.413 -15.214 1.00 55.12 85 ARG A CA 1
ATOM 626 C C . ARG A 1 85 ? 14.564 6.782 -14.951 1.00 55.12 85 ARG A C 1
ATOM 628 O O . ARG A 1 85 ? 13.487 7.081 -15.452 1.00 55.12 85 ARG A O 1
ATOM 635 N N . ARG A 1 86 ? 15.273 7.624 -14.188 1.00 55.12 86 ARG A N 1
ATOM 636 C CA . ARG A 1 86 ? 14.920 9.040 -13.981 1.00 55.12 86 ARG A CA 1
ATOM 637 C C . ARG A 1 86 ? 15.128 9.826 -15.272 1.00 55.12 86 ARG A C 1
ATOM 639 O O . ARG A 1 86 ? 16.171 9.673 -15.911 1.00 55.12 86 ARG A O 1
ATOM 646 N N . LEU A 1 87 ? 14.197 10.725 -15.591 1.00 55.44 87 LEU A N 1
ATOM 647 C CA . LEU A 1 87 ? 14.536 11.904 -16.381 1.00 55.44 87 LEU A CA 1
ATOM 648 C C . LEU A 1 87 ? 15.360 12.809 -15.456 1.00 55.44 87 LEU A C 1
ATOM 650 O O . LEU A 1 87 ? 14.906 13.168 -14.376 1.00 55.44 87 LEU A O 1
ATOM 654 N N . ARG A 1 88 ? 16.599 13.125 -15.821 1.00 63.94 88 ARG A N 1
ATOM 655 C CA . ARG A 1 88 ? 17.332 14.229 -15.194 1.00 63.94 88 ARG A CA 1
ATOM 656 C C . ARG A 1 88 ? 17.477 15.344 -16.220 1.00 63.94 88 ARG A C 1
ATOM 658 O O . ARG A 1 88 ? 17.966 15.066 -17.312 1.00 63.94 88 ARG A O 1
ATOM 665 N N . GLU A 1 89 ? 17.150 16.563 -15.808 1.00 45.62 89 GLU A N 1
ATOM 666 C CA . GLU A 1 89 ? 17.919 17.779 -16.106 1.00 45.62 89 GLU A CA 1
ATOM 667 C C . GLU A 1 89 ? 18.296 18.444 -14.779 1.00 45.62 89 GLU A C 1
ATOM 669 O O . GLU A 1 89 ? 17.443 18.451 -13.860 1.00 45.62 89 GLU A O 1
#

Mean predicted aligned error: 11.39 Å